Protein AF-A0A2G9V2A4-F1 (afdb_monomer_lite)

Secondary structure (DSSP, 8-state):
-------------PPPPPPPBPPTT-SS--SEEE--EEEHHHHT-TT--S-SEEE--EEES---TT-GGGGSSHHHHHHHHSGGG-TTS-TT-SPP-----

Foldseek 3Di:
DDDDDDDPPPVVPDPDPDFDEDDPPDDQPAWGKHWDKDACVVVVPPVDPDDRIDGPIDIDGHDDVPDPVQVPDPVSVVLVVDPQPPVPPDNPSGDDRDDDD

Structure (mmCIF, N/CA/C/O backbone):
data_AF-A0A2G9V2A4-F1
#
_entry.id   AF-A0A2G9V2A4-F1
#
loop_
_atom_site.group_PDB
_atom_site.id
_atom_site.type_symbol
_atom_site.label_atom_id
_atom_site.label_alt_id
_atom_site.label_comp_id
_atom_site.label_asym_id
_atom_site.label_entity_id
_atom_site.label_seq_id
_atom_site.pdbx_PDB_ins_code
_atom_site.Cartn_x
_atom_site.Cartn_y
_atom_site.Cartn_z
_atom_site.occupancy
_atom_site.B_iso_or_equiv
_atom_site.auth_seq_id
_atom_site.auth_comp_id
_atom_site.auth_asym_id
_atom_site.auth_atom_id
_atom_site.pdbx_PDB_model_num
ATOM 1 N N . MET A 1 1 ? -20.058 -1.088 -50.083 1.00 42.91 1 MET A N 1
ATOM 2 C CA . MET A 1 1 ? -19.713 -2.376 -49.449 1.00 42.91 1 MET A CA 1
ATOM 3 C C . MET A 1 1 ? -18.825 -2.059 -48.263 1.00 42.91 1 MET A C 1
ATOM 5 O O . MET A 1 1 ? -17.735 -1.549 -48.470 1.00 42.91 1 MET A O 1
ATOM 9 N N . PHE A 1 2 ? -19.329 -2.219 -47.043 1.00 57.91 2 PHE A N 1
ATOM 10 C CA . PHE A 1 2 ? -18.566 -1.954 -45.824 1.00 57.91 2 PHE A CA 1
ATOM 11 C C . PHE A 1 2 ? -18.432 -3.261 -45.055 1.00 57.91 2 PHE A C 1
ATOM 13 O O . PHE A 1 2 ? -19.407 -3.980 -44.850 1.00 57.91 2 PHE A O 1
ATOM 20 N N . MET A 1 3 ? -17.194 -3.582 -44.707 1.00 55.34 3 MET A N 1
ATOM 21 C CA . MET A 1 3 ? -16.834 -4.776 -43.963 1.00 55.34 3 MET A CA 1
ATOM 22 C C . MET A 1 3 ? -16.841 -4.404 -42.481 1.00 55.34 3 MET A C 1
ATOM 24 O O . MET A 1 3 ? -16.099 -3.512 -42.073 1.00 55.34 3 MET A O 1
ATOM 28 N N . SER A 1 4 ? -17.700 -5.040 -41.687 1.00 62.31 4 SER A N 1
ATOM 29 C CA . SER A 1 4 ? -17.690 -4.896 -40.232 1.00 62.31 4 SER A CA 1
ATOM 30 C C . SER A 1 4 ? -16.978 -6.092 -39.613 1.00 62.31 4 SER A C 1
ATOM 32 O O . SER A 1 4 ? -17.255 -7.246 -39.938 1.00 62.31 4 SER A O 1
ATOM 34 N N . VAL A 1 5 ? -16.026 -5.806 -38.729 1.00 71.56 5 VAL A N 1
ATOM 35 C CA . VAL A 1 5 ? -15.294 -6.819 -37.967 1.00 71.56 5 VAL A CA 1
ATOM 36 C C . VAL A 1 5 ? -15.716 -6.681 -36.513 1.00 71.56 5 VAL A C 1
ATOM 38 O O . VAL A 1 5 ? -15.608 -5.599 -35.939 1.00 71.56 5 VAL A O 1
ATOM 41 N N . ILE A 1 6 ? -16.204 -7.770 -35.922 1.00 68.31 6 ILE A N 1
ATOM 42 C CA . ILE A 1 6 ? -16.513 -7.837 -34.493 1.00 68.31 6 ILE A CA 1
ATOM 43 C C . ILE A 1 6 ? -15.362 -8.580 -33.825 1.00 68.31 6 ILE A C 1
ATOM 45 O O . ILE A 1 6 ? -15.143 -9.765 -34.071 1.00 68.31 6 ILE A O 1
ATOM 49 N N . LEU A 1 7 ? -14.595 -7.861 -33.009 1.00 67.69 7 LEU A N 1
ATOM 50 C CA . LEU A 1 7 ? -13.520 -8.445 -32.220 1.00 67.69 7 LEU A CA 1
ATOM 51 C C . LEU A 1 7 ? -14.148 -9.181 -31.034 1.00 67.69 7 LEU A C 1
ATOM 53 O O . LEU A 1 7 ? -14.557 -8.557 -30.056 1.00 67.69 7 LEU A O 1
ATOM 57 N N . ALA A 1 8 ? -14.230 -10.508 -31.117 1.00 64.44 8 ALA A N 1
ATOM 58 C CA . ALA A 1 8 ? -14.487 -11.339 -29.949 1.00 64.44 8 ALA A CA 1
ATOM 59 C C . ALA A 1 8 ? -13.243 -11.273 -29.054 1.00 64.44 8 ALA A C 1
ATOM 61 O O . ALA A 1 8 ? -12.279 -12.016 -29.238 1.00 64.44 8 ALA A O 1
ATOM 62 N N . SER A 1 9 ? -13.221 -10.304 -28.138 1.00 64.38 9 SER A N 1
ATOM 63 C CA . SER A 1 9 ? -12.160 -10.200 -27.144 1.00 64.38 9 SER A CA 1
ATOM 64 C C . SER A 1 9 ? -12.382 -11.293 -26.108 1.00 64.38 9 SER A C 1
ATOM 66 O O . SER A 1 9 ? -13.035 -11.090 -25.086 1.00 64.38 9 SER A O 1
ATOM 68 N N . ASP A 1 10 ? -11.845 -12.474 -26.395 1.00 62.12 10 ASP A N 1
ATOM 69 C CA . ASP A 1 10 ? -11.718 -13.573 -25.444 1.00 62.12 10 ASP A CA 1
ATOM 70 C C . ASP A 1 10 ? -10.570 -13.234 -24.478 1.00 62.12 10 ASP A C 1
ATOM 72 O O . ASP A 1 10 ? -9.515 -13.875 -24.423 1.00 62.12 10 ASP A O 1
ATOM 76 N N . ALA A 1 11 ? -10.719 -12.116 -23.763 1.00 64.00 11 ALA A N 1
ATOM 77 C CA . ALA A 1 11 ? -9.806 -11.731 -22.708 1.00 64.00 11 ALA A CA 1
ATOM 78 C C . ALA A 1 11 ? -10.041 -12.702 -21.552 1.00 64.00 11 ALA A C 1
ATOM 80 O O . ALA A 1 11 ? -10.764 -12.409 -20.601 1.00 64.00 11 ALA A O 1
ATOM 81 N N . LYS A 1 12 ? -9.442 -13.892 -21.661 1.00 66.56 12 LYS A N 1
ATOM 82 C CA . LYS A 1 12 ? -9.395 -14.900 -20.610 1.00 66.56 12 LYS A CA 1
ATOM 83 C C . LYS A 1 12 ? -8.807 -14.226 -19.377 1.00 66.56 12 LYS A C 1
ATOM 85 O O . LYS A 1 12 ? -7.589 -14.055 -19.281 1.00 66.56 12 LYS A O 1
ATOM 90 N N . SER A 1 13 ? -9.685 -13.787 -18.474 1.00 64.50 13 SER A N 1
ATOM 91 C CA . SER A 1 13 ? -9.306 -13.144 -17.225 1.00 64.50 13 SER A CA 1
ATOM 92 C C . SER A 1 13 ? -8.476 -14.149 -16.446 1.00 64.50 13 SER A C 1
ATOM 94 O O . SER A 1 13 ? -8.971 -15.136 -15.901 1.00 64.50 13 SER A O 1
ATOM 96 N N . ARG A 1 14 ? -7.160 -13.968 -16.500 1.00 70.62 14 ARG A N 1
ATOM 97 C CA . ARG A 1 14 ? -6.240 -14.782 -15.728 1.00 70.62 14 ARG A CA 1
ATOM 98 C C . ARG A 1 14 ? -6.393 -14.308 -14.296 1.00 70.62 14 ARG A C 1
ATOM 100 O O . ARG A 1 14 ? -6.090 -13.149 -14.024 1.00 70.62 14 ARG A O 1
ATOM 107 N N . GLY A 1 15 ? -6.826 -15.197 -13.403 1.00 67.25 15 GLY A N 1
ATOM 108 C CA . GLY A 1 15 ? -6.839 -14.913 -11.972 1.00 67.25 15 GLY A CA 1
ATOM 109 C C . GLY A 1 15 ? -5.495 -14.315 -11.561 1.00 67.25 15 GLY A C 1
ATOM 110 O O . GLY A 1 15 ? -4.435 -14.870 -11.883 1.00 67.25 15 GLY A O 1
ATOM 111 N N . LYS A 1 16 ? -5.533 -13.137 -10.936 1.00 61.41 16 LYS A N 1
ATOM 112 C CA . LYS A 1 16 ? -4.322 -12.466 -10.478 1.00 61.41 16 LYS A CA 1
ATOM 113 C C . LYS A 1 16 ? -3.701 -13.361 -9.406 1.00 61.41 16 LYS A C 1
ATOM 115 O O . LYS A 1 16 ? -4.335 -13.659 -8.400 1.00 61.41 16 LYS A O 1
ATOM 120 N N . ARG A 1 17 ? -2.492 -13.870 -9.663 1.00 67.12 17 ARG A N 1
ATOM 121 C CA . ARG A 1 17 ? -1.744 -14.633 -8.655 1.00 67.12 17 ARG A CA 1
ATOM 122 C C . ARG A 1 17 ? -1.477 -13.710 -7.467 1.00 67.12 17 ARG A C 1
ATOM 124 O O . ARG A 1 17 ? -1.277 -12.511 -7.677 1.00 67.12 17 ARG A O 1
ATOM 131 N N . SER A 1 18 ? -1.473 -14.263 -6.256 1.00 63.53 18 SER A N 1
ATOM 132 C CA . SER A 1 18 ? -1.059 -13.520 -5.067 1.00 63.53 18 SER A CA 1
ATOM 133 C C . SER A 1 18 ? 0.312 -12.879 -5.320 1.00 63.53 18 SER A C 1
ATOM 135 O O . SER A 1 18 ? 1.182 -13.540 -5.901 1.00 63.53 18 SER A O 1
ATOM 137 N N . PRO A 1 19 ? 0.509 -11.601 -4.955 1.00 67.56 19 PRO A N 1
ATOM 138 C CA . PRO A 1 19 ? 1.805 -10.957 -5.114 1.00 67.56 19 PRO A CA 1
ATOM 139 C C . PRO A 1 19 ? 2.848 -11.708 -4.278 1.00 67.56 19 PRO A C 1
ATOM 141 O O . PRO A 1 19 ? 2.573 -12.107 -3.149 1.00 67.56 19 PRO A O 1
ATOM 144 N N . SER A 1 20 ? 4.033 -11.932 -4.844 1.00 77.88 20 SER A N 1
ATOM 145 C CA . SER A 1 20 ? 5.176 -12.441 -4.087 1.00 77.88 20 SER A CA 1
ATOM 146 C C . SER A 1 20 ? 5.641 -11.354 -3.119 1.00 77.88 20 SER A C 1
ATOM 148 O O . SER A 1 20 ? 5.944 -10.243 -3.557 1.00 77.88 20 SER A O 1
ATOM 150 N N . VAL A 1 21 ? 5.668 -11.672 -1.827 1.00 87.62 21 VAL A N 1
ATOM 151 C CA . VAL A 1 21 ? 6.198 -10.799 -0.775 1.00 87.62 21 VAL A CA 1
ATOM 152 C C . VAL A 1 21 ? 7.688 -11.099 -0.626 1.00 87.62 21 VAL A C 1
ATOM 154 O O . VAL A 1 21 ? 8.057 -12.263 -0.480 1.00 87.62 21 VAL A O 1
ATOM 157 N N . CYS A 1 22 ? 8.525 -10.068 -0.703 1.00 88.75 22 CYS A N 1
ATOM 158 C CA . CYS A 1 22 ? 9.959 -10.172 -0.472 1.00 88.75 22 CYS A CA 1
ATOM 159 C C . CYS A 1 22 ? 10.275 -10.169 1.024 1.00 88.75 22 CYS A C 1
ATOM 161 O O . CYS A 1 22 ? 9.612 -9.498 1.824 1.00 88.75 22 CYS A O 1
ATOM 163 N N . MET A 1 23 ? 11.333 -10.883 1.385 1.00 86.38 23 MET A N 1
ATOM 164 C CA . MET A 1 23 ? 11.928 -10.862 2.710 1.00 86.38 23 MET A CA 1
ATOM 165 C C . MET A 1 23 ? 13.024 -9.786 2.783 1.00 86.38 23 MET A C 1
ATOM 167 O O . MET A 1 23 ? 13.652 -9.457 1.776 1.00 86.38 23 MET A O 1
ATOM 171 N N . PRO A 1 24 ? 13.297 -9.211 3.966 1.00 78.38 24 PRO A N 1
ATOM 172 C CA . PRO A 1 24 ? 14.364 -8.217 4.129 1.00 78.38 24 PRO A CA 1
ATOM 173 C C . PRO A 1 24 ? 15.772 -8.743 3.809 1.00 78.38 24 PRO A C 1
ATOM 175 O O . PRO A 1 24 ? 16.680 -7.952 3.576 1.00 78.38 24 PRO A O 1
ATOM 178 N N . GLU A 1 25 ? 15.950 -10.063 3.840 1.00 82.12 25 GLU A N 1
ATOM 179 C CA . GLU A 1 25 ? 17.198 -10.771 3.538 1.00 82.12 25 GLU A CA 1
ATOM 180 C C . GLU A 1 25 ? 17.409 -11.041 2.042 1.00 82.12 25 GLU A C 1
ATOM 182 O O . GLU A 1 25 ? 18.502 -11.447 1.644 1.00 82.12 25 GLU A O 1
ATOM 187 N N . ASP A 1 26 ? 16.401 -10.773 1.205 1.00 78.25 26 ASP A N 1
ATOM 188 C CA . ASP A 1 26 ? 16.541 -10.878 -0.243 1.00 78.25 26 ASP A CA 1
ATOM 189 C C . ASP A 1 26 ? 17.560 -9.842 -0.735 1.00 78.25 26 ASP A C 1
ATOM 191 O O . ASP A 1 26 ? 17.394 -8.631 -0.562 1.00 78.25 26 ASP A O 1
ATOM 195 N N . GLN A 1 27 ? 18.636 -10.321 -1.359 1.00 67.94 27 GLN A N 1
ATOM 196 C CA . GLN A 1 27 ? 19.695 -9.468 -1.883 1.00 67.94 27 GLN A CA 1
ATOM 197 C C . GLN A 1 27 ? 19.267 -8.887 -3.242 1.00 67.94 27 GLN A C 1
ATOM 199 O O . GLN A 1 27 ? 19.027 -9.629 -4.191 1.00 67.94 27 GLN A O 1
ATOM 204 N N . GLU A 1 28 ? 19.181 -7.555 -3.329 1.00 66.44 28 GLU A N 1
ATOM 205 C CA . GLU A 1 28 ? 18.892 -6.790 -4.560 1.00 66.44 28 GLU A CA 1
ATOM 206 C C . GLU A 1 28 ? 17.551 -7.116 -5.287 1.00 66.44 28 GLU A C 1
ATOM 208 O O . GLU A 1 28 ? 17.538 -7.288 -6.510 1.00 66.44 28 GLU A O 1
ATOM 213 N N . PRO A 1 29 ? 16.376 -7.155 -4.621 1.00 69.81 29 PRO A N 1
ATOM 214 C CA . PRO A 1 29 ? 15.105 -7.454 -5.302 1.00 69.81 29 PRO A CA 1
ATOM 215 C C . PRO A 1 29 ? 14.593 -6.311 -6.206 1.00 69.81 29 PRO A C 1
ATOM 217 O O . PRO A 1 29 ? 13.713 -6.521 -7.046 1.00 69.81 29 PRO A O 1
ATOM 220 N N . GLY A 1 30 ? 15.127 -5.092 -6.060 1.00 81.19 30 GLY A N 1
ATOM 221 C CA . GLY A 1 30 ? 14.546 -3.875 -6.638 1.00 81.19 30 GLY A CA 1
ATOM 222 C C . GLY A 1 30 ? 13.185 -3.542 -6.021 1.00 81.19 30 GLY A C 1
ATOM 223 O O . GLY A 1 30 ? 12.969 -3.774 -4.835 1.00 81.19 30 GLY A O 1
ATOM 224 N N . CYS A 1 31 ? 12.259 -2.983 -6.807 1.00 83.19 31 CYS A N 1
ATOM 225 C CA . CYS A 1 31 ? 10.892 -2.690 -6.358 1.00 83.19 31 CYS A CA 1
ATOM 226 C C . CYS A 1 31 ? 10.096 -3.970 -6.047 1.00 83.19 31 CYS A C 1
ATOM 228 O O . CYS A 1 31 ? 9.738 -4.719 -6.960 1.00 83.19 31 CYS A O 1
ATOM 230 N N . CYS A 1 32 ? 9.767 -4.177 -4.769 1.00 86.94 32 CYS A N 1
ATOM 231 C CA . CYS A 1 32 ? 9.025 -5.339 -4.287 1.00 86.94 32 CYS A CA 1
ATOM 232 C C . CYS A 1 32 ? 8.008 -4.988 -3.186 1.00 86.94 32 CYS A C 1
ATOM 234 O O . CYS A 1 32 ? 7.995 -3.878 -2.652 1.00 86.94 32 CYS A O 1
ATOM 236 N N . LEU A 1 33 ? 7.124 -5.938 -2.871 1.00 88.94 33 LEU A N 1
ATOM 237 C CA . LEU A 1 33 ? 6.160 -5.869 -1.776 1.00 88.94 33 LEU A CA 1
ATOM 238 C C . LEU A 1 33 ? 6.771 -6.478 -0.509 1.00 88.94 33 LEU A C 1
ATOM 240 O O . LEU A 1 33 ? 7.244 -7.606 -0.558 1.00 88.94 33 LEU A O 1
ATOM 244 N N . TYR A 1 34 ? 6.712 -5.772 0.613 1.00 91.19 34 TYR A N 1
ATOM 245 C CA . TYR A 1 34 ? 7.206 -6.223 1.916 1.00 91.19 34 TYR A CA 1
ATOM 246 C C . TYR A 1 34 ? 6.087 -6.230 2.952 1.00 91.19 34 TYR A C 1
ATOM 248 O O . TYR A 1 34 ? 5.101 -5.503 2.809 1.00 91.19 34 TYR A O 1
ATOM 256 N N . ASP A 1 35 ? 6.264 -7.006 4.019 1.00 93.69 35 ASP A N 1
ATOM 257 C CA . ASP A 1 35 ? 5.358 -6.994 5.165 1.00 93.69 35 ASP A CA 1
ATOM 258 C C . ASP A 1 35 ? 5.419 -5.663 5.921 1.00 93.69 35 ASP A C 1
ATOM 260 O O . ASP A 1 35 ? 6.490 -5.144 6.244 1.00 93.69 35 ASP A O 1
ATOM 264 N N . LEU A 1 36 ? 4.241 -5.129 6.242 1.00 93.44 36 LEU A N 1
ATOM 265 C CA . LEU A 1 36 ? 4.077 -3.961 7.101 1.00 93.44 36 LEU A CA 1
ATOM 266 C C . LEU A 1 36 ? 2.916 -4.221 8.057 1.00 93.44 36 LEU A C 1
ATOM 268 O O . LEU A 1 36 ? 1.747 -4.020 7.722 1.00 93.44 36 LEU A O 1
ATOM 27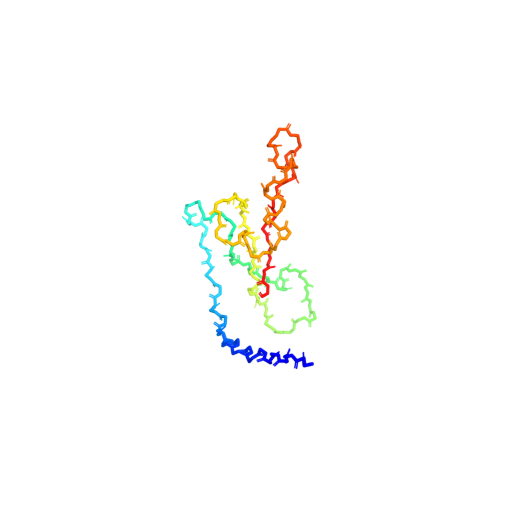2 N N . ILE A 1 37 ? 3.251 -4.670 9.265 1.00 95.81 37 ILE A N 1
ATOM 273 C CA . ILE A 1 37 ? 2.262 -4.926 10.309 1.00 95.81 37 ILE A CA 1
ATOM 274 C C . ILE A 1 37 ? 1.884 -3.614 10.991 1.00 95.81 37 ILE A C 1
ATOM 276 O O . ILE A 1 37 ? 2.681 -3.004 11.701 1.00 95.81 37 ILE A O 1
ATOM 280 N N . VAL A 1 38 ? 0.635 -3.212 10.799 1.00 96.50 38 VAL A N 1
ATOM 281 C CA . VAL A 1 38 ? -0.004 -2.086 11.472 1.00 96.50 38 VAL A CA 1
ATOM 282 C C . VAL A 1 38 ? -0.610 -2.592 12.775 1.00 96.50 38 VAL A C 1
ATOM 284 O O . VAL A 1 38 ? -1.469 -3.472 12.758 1.00 96.50 38 VAL A O 1
ATOM 287 N N . ASP A 1 39 ? -0.164 -2.042 13.902 1.00 97.06 39 ASP A N 1
ATOM 288 C CA . ASP A 1 39 ? -0.716 -2.317 15.230 1.00 97.06 39 ASP A CA 1
ATOM 289 C C . ASP A 1 39 ? -1.552 -1.120 15.697 1.00 97.06 39 ASP A C 1
ATOM 291 O O . ASP A 1 39 ? -1.027 -0.052 16.026 1.00 97.06 39 ASP A O 1
ATOM 295 N N . PHE A 1 40 ? -2.872 -1.294 15.719 1.00 97.06 40 PHE A N 1
ATOM 296 C CA . PHE A 1 40 ? -3.803 -0.212 16.036 1.00 97.06 40 PHE A CA 1
ATOM 297 C C . PHE A 1 40 ? -3.747 0.209 17.508 1.00 97.06 40 PHE A C 1
ATOM 299 O O . PHE A 1 40 ? -4.070 1.357 17.823 1.00 97.06 40 PHE A O 1
ATOM 306 N N . GLN A 1 41 ? -3.285 -0.670 18.404 1.00 94.81 41 GLN A N 1
ATOM 307 C CA . GLN A 1 41 ? -3.087 -0.321 19.809 1.00 94.81 41 GLN A CA 1
ATOM 308 C C . GLN A 1 41 ? -1.868 0.588 19.972 1.00 94.81 41 GLN A C 1
ATOM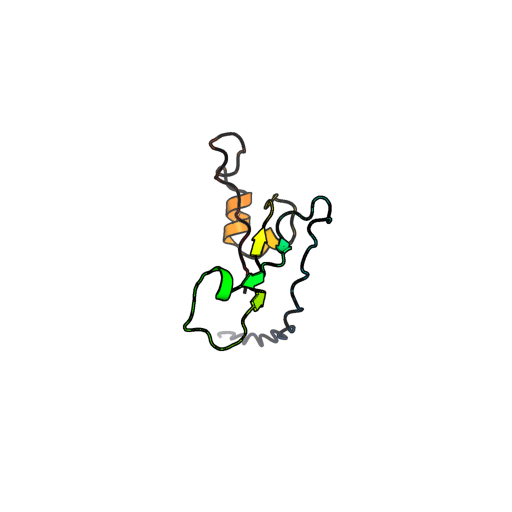 310 O O . GLN A 1 41 ? -1.958 1.594 20.677 1.00 94.81 41 GLN A O 1
ATOM 315 N N . GLN A 1 42 ? -0.768 0.289 19.272 1.00 95.44 42 GLN A N 1
ATOM 316 C CA . GLN A 1 42 ? 0.439 1.129 19.282 1.00 95.44 42 GLN A CA 1
ATOM 317 C C . GLN A 1 42 ? 0.198 2.504 18.648 1.00 95.44 42 GLN A C 1
ATOM 319 O O . GLN A 1 42 ? 0.702 3.508 19.142 1.00 95.44 42 GLN A O 1
ATOM 324 N N . ILE A 1 43 ? -0.616 2.565 17.591 1.00 94.88 43 ILE A N 1
ATOM 325 C CA . ILE A 1 43 ? -1.004 3.824 16.931 1.00 94.88 43 ILE A CA 1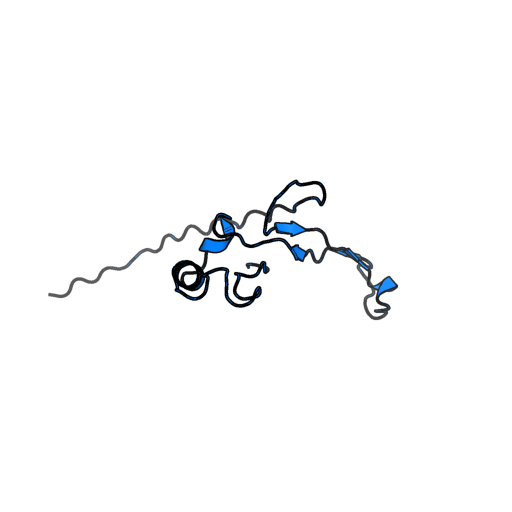
ATOM 326 C C . ILE A 1 43 ? -2.000 4.632 17.791 1.00 94.88 43 ILE A C 1
ATOM 328 O O . ILE A 1 43 ? -2.196 5.827 17.577 1.00 94.88 43 ILE A O 1
ATOM 332 N N . GLY A 1 44 ? -2.622 4.005 18.796 1.00 95.12 44 GLY A N 1
ATOM 333 C CA . GLY A 1 44 ? -3.586 4.649 19.691 1.00 95.12 44 GLY A CA 1
ATOM 334 C C . GLY A 1 44 ? -5.002 4.750 19.114 1.00 95.12 44 GLY A C 1
ATOM 335 O O . GLY A 1 44 ? -5.828 5.514 19.619 1.00 95.12 44 GLY A O 1
ATOM 336 N N . TRP A 1 45 ? -5.316 3.982 18.072 1.00 95.56 45 TRP A N 1
ATOM 337 C CA . TRP A 1 45 ? -6.641 3.945 17.455 1.00 95.56 45 TRP A CA 1
ATOM 338 C C . TRP A 1 45 ? -7.586 3.039 18.244 1.00 95.56 45 TRP A C 1
ATOM 340 O O . TRP A 1 45 ? -7.720 1.848 17.981 1.00 95.56 45 TRP A O 1
ATOM 350 N N . LYS A 1 46 ? -8.284 3.632 19.216 1.00 93.88 46 LYS A N 1
ATOM 351 C CA . LYS A 1 46 ? -9.191 2.911 20.127 1.00 93.88 46 LYS A CA 1
ATOM 352 C C . LYS A 1 46 ? -10.550 2.539 19.523 1.00 93.88 46 LYS A C 1
ATOM 354 O O . LYS A 1 46 ? -11.293 1.789 20.142 1.00 93.88 46 LYS A O 1
ATOM 359 N N . PHE A 1 47 ? -10.894 3.073 18.349 1.00 95.81 47 PHE A N 1
ATOM 360 C CA . PHE A 1 47 ? -12.171 2.781 17.687 1.00 95.81 47 PHE A CA 1
ATOM 361 C C . PHE A 1 47 ? -12.165 1.440 16.934 1.00 95.81 47 PHE A C 1
ATOM 363 O O . PHE A 1 47 ? -13.226 0.954 16.549 1.00 95.81 47 PHE A O 1
ATOM 370 N N . ILE A 1 48 ? -10.992 0.833 16.724 1.00 96.00 48 ILE A N 1
ATOM 371 C CA . ILE A 1 48 ? -10.870 -0.473 16.073 1.00 96.00 48 ILE A CA 1
ATOM 372 C C . ILE A 1 48 ? -10.949 -1.564 17.137 1.00 96.00 48 ILE A C 1
ATOM 374 O O . ILE A 1 48 ? -10.040 -1.732 17.944 1.00 96.00 48 ILE A O 1
ATOM 378 N N . ILE A 1 49 ? -12.058 -2.305 17.122 1.00 95.69 49 ILE A N 1
ATOM 379 C CA . ILE A 1 49 ? -12.341 -3.380 18.084 1.00 95.69 49 ILE A CA 1
ATOM 380 C C . ILE A 1 49 ? -11.581 -4.658 17.702 1.00 95.69 49 ILE A C 1
ATOM 382 O O . ILE A 1 49 ? -11.018 -5.329 18.559 1.00 95.69 49 ILE A O 1
ATOM 386 N N . ALA A 1 50 ? -11.548 -4.992 16.412 1.00 94.50 50 ALA A N 1
ATOM 387 C CA . ALA A 1 50 ? -10.783 -6.102 15.855 1.00 94.50 50 ALA A CA 1
ATOM 388 C C . ALA A 1 50 ? -10.585 -5.896 14.337 1.00 94.50 50 ALA A C 1
ATOM 390 O O . ALA A 1 50 ? -11.447 -5.282 13.704 1.00 94.50 50 ALA A O 1
ATOM 391 N N . PRO A 1 51 ? -9.507 -6.431 13.734 1.00 94.94 51 PRO A N 1
ATOM 392 C CA . PRO A 1 51 ? -8.356 -7.050 14.395 1.00 94.94 51 PRO A CA 1
ATOM 393 C C . PRO A 1 51 ? -7.463 -5.997 15.070 1.00 94.94 51 PRO A C 1
ATOM 395 O O . PRO A 1 51 ? -7.488 -4.829 14.702 1.00 94.94 51 PRO A O 1
ATOM 398 N N . HIS A 1 52 ? -6.642 -6.400 16.044 1.00 93.94 52 HIS A N 1
ATOM 399 C CA . HIS A 1 52 ? -5.675 -5.481 16.670 1.00 93.94 52 HIS A CA 1
ATOM 400 C C . HIS A 1 52 ? -4.450 -5.214 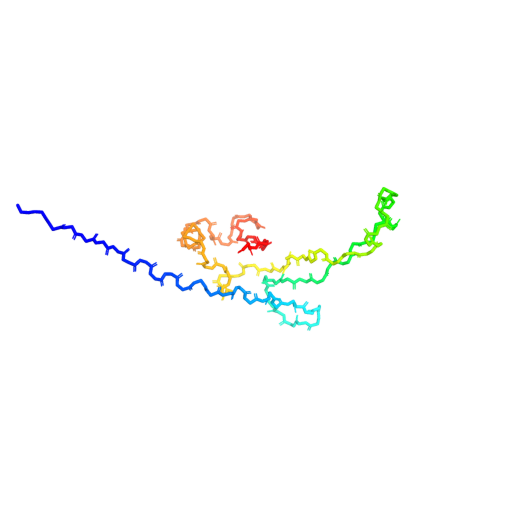15.783 1.00 93.94 52 HIS A C 1
ATOM 402 O O . HIS A 1 52 ? -3.813 -4.169 15.903 1.00 93.94 52 HIS A O 1
ATOM 408 N N . LYS A 1 53 ? -4.121 -6.163 14.897 1.00 96.12 53 LYS A N 1
ATOM 409 C CA . LYS A 1 53 ? -3.001 -6.088 13.958 1.00 96.12 53 LYS A CA 1
ATOM 410 C C . LYS A 1 53 ? -3.467 -6.428 12.549 1.00 96.12 53 LYS A C 1
ATOM 412 O O . LYS A 1 53 ? -4.266 -7.348 12.376 1.00 96.12 53 LYS A O 1
ATOM 417 N N . TYR A 1 54 ? -2.942 -5.721 11.557 1.00 94.88 54 TYR A N 1
ATOM 418 C CA . TYR A 1 54 ? -3.229 -5.952 10.142 1.00 94.88 54 TYR A CA 1
ATOM 419 C C . TYR A 1 54 ? -1.954 -5.806 9.310 1.00 94.88 54 TYR A C 1
ATOM 421 O O . TYR A 1 54 ? -1.208 -4.849 9.496 1.00 94.88 54 TYR A O 1
ATOM 429 N N . ASN A 1 55 ? -1.697 -6.741 8.392 1.00 94.75 55 ASN A N 1
ATOM 430 C CA . ASN A 1 55 ? -0.600 -6.602 7.439 1.00 94.75 55 ASN A CA 1
ATOM 431 C C . ASN A 1 55 ? -1.069 -5.759 6.251 1.00 94.75 55 ASN A C 1
ATOM 433 O O . ASN A 1 55 ? -1.783 -6.253 5.380 1.00 94.75 55 ASN A O 1
ATOM 437 N N . ALA A 1 56 ? -0.693 -4.482 6.245 1.00 93.69 56 ALA A N 1
ATOM 438 C CA . ALA A 1 56 ? -1.029 -3.564 5.163 1.00 93.69 56 ALA A CA 1
ATOM 439 C C . ALA A 1 56 ? -0.158 -3.777 3.923 1.00 93.69 56 ALA A C 1
ATOM 441 O O . ALA A 1 56 ? -0.556 -3.375 2.829 1.00 93.69 56 ALA A O 1
ATOM 442 N N . TYR A 1 57 ? 0.993 -4.431 4.105 1.00 93.38 57 TYR A N 1
ATOM 443 C CA . TYR A 1 57 ? 2.089 -4.500 3.150 1.00 93.38 57 TYR A CA 1
ATOM 444 C C . TYR A 1 57 ? 2.601 -3.115 2.714 1.00 93.38 57 TYR A C 1
ATOM 446 O O . TYR A 1 57 ? 1.965 -2.078 2.909 1.00 93.38 57 TYR A O 1
ATOM 454 N N . MET A 1 58 ? 3.793 -3.072 2.126 1.00 92.12 58 MET A N 1
ATOM 455 C CA . MET A 1 58 ? 4.346 -1.843 1.561 1.00 92.12 58 MET A CA 1
ATOM 456 C C . MET A 1 58 ? 5.245 -2.136 0.366 1.00 92.12 58 MET A C 1
ATOM 458 O O . MET A 1 58 ? 6.092 -3.023 0.414 1.00 92.12 58 MET A O 1
ATOM 462 N N . CYS A 1 59 ? 5.083 -1.360 -0.706 1.00 90.12 59 CYS A N 1
ATOM 463 C CA . CYS A 1 59 ? 6.009 -1.374 -1.831 1.00 90.12 59 CYS A CA 1
ATOM 464 C C . CYS A 1 59 ? 7.271 -0.578 -1.481 1.00 90.12 59 CYS A C 1
ATOM 466 O O . CYS A 1 59 ? 7.176 0.569 -1.043 1.00 90.12 59 CYS A O 1
ATOM 468 N N . ARG A 1 60 ? 8.448 -1.173 -1.680 1.00 87.38 60 ARG A N 1
ATOM 469 C CA . ARG A 1 60 ? 9.743 -0.525 -1.439 1.00 87.38 60 ARG A CA 1
ATOM 470 C C . ARG A 1 60 ? 10.796 -1.050 -2.414 1.00 87.38 60 ARG A C 1
ATOM 472 O O . ARG A 1 60 ? 10.728 -2.196 -2.839 1.00 87.38 60 ARG A O 1
ATOM 479 N N . GLY A 1 61 ? 11.774 -0.206 -2.727 1.00 84.19 61 GLY A N 1
ATOM 480 C CA . GLY A 1 61 ? 12.957 -0.556 -3.511 1.00 84.19 61 GLY A CA 1
ATOM 481 C C . GLY A 1 61 ? 13.084 0.261 -4.790 1.00 84.19 61 GLY A C 1
ATOM 482 O O . GLY A 1 61 ? 12.177 1.010 -5.163 1.00 84.19 61 GLY A O 1
ATOM 483 N N . ASP A 1 62 ? 14.227 0.120 -5.453 1.00 80.25 62 ASP A N 1
ATOM 484 C CA . ASP A 1 62 ? 14.551 0.916 -6.631 1.00 80.25 62 ASP A CA 1
ATOM 485 C C . ASP A 1 62 ? 13.875 0.386 -7.897 1.00 80.25 62 ASP A C 1
ATOM 487 O O . ASP A 1 62 ? 13.827 -0.815 -8.180 1.00 80.25 62 ASP A O 1
ATOM 491 N N . CYS A 1 63 ? 13.367 1.314 -8.704 1.00 78.06 63 CYS A N 1
ATOM 492 C CA . CYS A 1 63 ? 12.817 1.020 -10.022 1.00 78.06 63 CYS A CA 1
ATOM 493 C C . CYS A 1 63 ? 13.886 1.248 -11.089 1.00 78.06 63 CYS A C 1
ATOM 495 O O . CYS A 1 63 ? 13.792 2.178 -11.895 1.00 78.06 63 CYS A O 1
ATOM 497 N N . SER A 1 64 ? 14.912 0.393 -11.103 1.00 71.50 64 SER A N 1
ATOM 498 C CA . SER A 1 64 ? 15.849 0.380 -12.226 1.00 71.50 64 SER A CA 1
ATOM 499 C C . SER A 1 64 ? 15.125 -0.048 -13.511 1.00 71.50 64 SER A C 1
ATOM 501 O O . SER A 1 64 ? 14.143 -0.799 -13.499 1.00 71.50 64 SER A O 1
ATOM 503 N N . VAL A 1 65 ? 15.616 0.421 -14.655 1.00 59.06 65 VAL A N 1
ATOM 504 C CA . VAL A 1 65 ? 15.000 0.201 -15.974 1.00 59.06 65 VAL A CA 1
ATOM 505 C C . VAL A 1 65 ? 14.849 -1.275 -16.380 1.00 59.06 65 VAL A C 1
ATOM 507 O O . VAL A 1 65 ? 14.163 -1.551 -17.370 1.00 59.06 65 VAL A O 1
ATOM 510 N N . ASN A 1 66 ? 15.470 -2.204 -15.649 1.00 56.69 66 ASN A N 1
ATOM 511 C CA . ASN A 1 66 ? 15.514 -3.633 -15.958 1.00 56.69 66 ASN A CA 1
ATOM 512 C C . ASN A 1 66 ? 14.505 -4.478 -15.159 1.00 56.69 66 ASN A C 1
ATOM 514 O O . ASN A 1 66 ? 14.356 -5.662 -15.458 1.00 56.69 66 ASN A O 1
ATOM 518 N N . HIS A 1 67 ? 13.775 -3.908 -14.191 1.00 60.38 67 HIS A N 1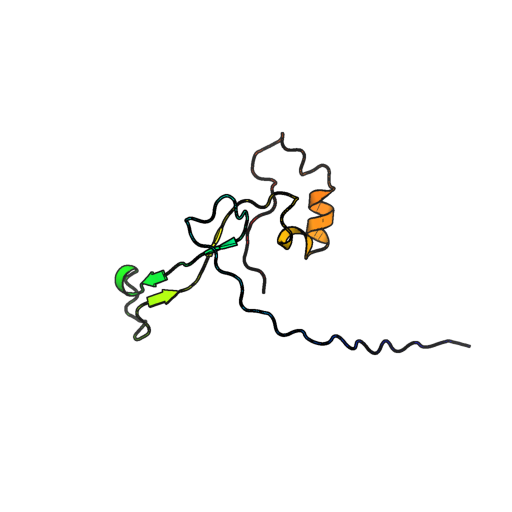
ATOM 519 C CA . HIS A 1 67 ? 12.770 -4.678 -13.448 1.00 60.38 67 HIS A CA 1
ATOM 520 C C . HIS A 1 67 ? 11.505 -4.897 -14.291 1.00 60.38 67 HIS A C 1
ATOM 522 O O . HIS A 1 67 ? 10.942 -3.981 -14.889 1.00 60.38 67 HIS A O 1
ATOM 528 N N . THR A 1 68 ? 11.016 -6.133 -14.325 1.00 57.44 68 THR A N 1
ATOM 529 C CA . THR A 1 68 ? 9.883 -6.584 -15.158 1.00 57.44 68 THR A CA 1
ATOM 530 C C . THR A 1 68 ? 8.569 -5.833 -14.887 1.00 57.44 68 THR A C 1
ATOM 532 O O . THR A 1 68 ? 7.732 -5.701 -15.782 1.00 57.44 68 THR A O 1
ATOM 535 N N . HIS A 1 69 ? 8.397 -5.278 -13.685 1.00 58.59 69 HIS A N 1
ATOM 536 C CA . HIS A 1 69 ? 7.179 -4.589 -13.236 1.00 58.59 69 HIS A CA 1
ATOM 537 C C . HIS A 1 69 ? 7.040 -3.149 -13.753 1.00 58.59 69 HIS A C 1
ATOM 539 O O . HIS A 1 69 ? 5.932 -2.622 -13.841 1.00 58.59 69 HIS A O 1
ATOM 545 N N . VAL A 1 70 ? 8.150 -2.547 -14.177 1.00 56.84 70 VAL A N 1
ATOM 546 C CA . VAL A 1 70 ? 8.266 -1.160 -14.652 1.00 56.84 70 VAL A CA 1
ATOM 547 C C . VAL A 1 70 ? 7.560 -0.949 -16.000 1.00 56.84 70 VAL A C 1
ATOM 549 O O . VAL A 1 70 ? 7.123 0.145 -16.323 1.00 56.84 70 VAL A O 1
ATOM 552 N N . THR A 1 71 ? 7.371 -1.991 -16.807 1.00 55.06 71 THR A N 1
ATOM 553 C CA . THR A 1 71 ? 6.951 -1.832 -18.215 1.00 55.06 71 THR A CA 1
ATOM 554 C C . THR A 1 71 ? 5.446 -1.962 -18.473 1.00 55.06 71 THR A C 1
ATOM 556 O O . THR A 1 71 ? 5.030 -2.002 -19.635 1.00 55.06 71 THR A O 1
ATOM 559 N N . ARG A 1 72 ? 4.615 -2.032 -17.422 1.00 60.50 72 ARG A N 1
ATOM 560 C CA . ARG A 1 72 ? 3.176 -2.324 -17.566 1.00 60.50 72 ARG A CA 1
ATOM 561 C C . ARG A 1 72 ? 2.367 -1.189 -18.196 1.00 60.50 72 ARG A C 1
ATOM 563 O O . ARG A 1 72 ? 1.461 -1.474 -18.973 1.00 60.50 72 ARG A O 1
ATOM 570 N N . SER A 1 73 ? 2.718 0.068 -17.931 1.00 65.69 73 SER A N 1
ATOM 571 C CA . SER A 1 73 ? 1.997 1.230 -18.466 1.00 65.69 73 SER A CA 1
ATOM 572 C C . SER A 1 73 ? 2.742 1.862 -19.643 1.00 65.69 73 SER A C 1
ATOM 574 O O . SER A 1 73 ? 3.961 2.034 -19.610 1.00 65.69 73 SER A O 1
ATOM 576 N N . GLY A 1 74 ? 2.011 2.240 -20.698 1.00 68.62 74 GLY A N 1
ATOM 577 C CA . GLY A 1 74 ? 2.594 2.861 -21.897 1.00 68.62 74 GLY A CA 1
ATOM 578 C C . GLY A 1 74 ? 3.367 4.149 -21.589 1.00 68.62 74 GLY A C 1
ATOM 579 O O . GLY A 1 74 ? 4.469 4.340 -22.099 1.00 68.62 74 GLY A O 1
ATOM 580 N N . HIS A 1 75 ? 2.848 4.974 -20.673 1.00 70.62 75 HIS A N 1
ATOM 581 C CA . HIS A 1 75 ? 3.503 6.212 -20.235 1.00 70.62 75 HIS A CA 1
ATOM 582 C C . HIS A 1 75 ? 4.865 5.960 -19.571 1.00 70.62 75 HIS A C 1
ATOM 584 O O . HIS A 1 75 ? 5.781 6.769 -19.679 1.00 70.62 75 HIS A O 1
ATOM 590 N N . THR A 1 76 ? 5.033 4.800 -18.939 1.00 69.88 76 THR A N 1
ATOM 591 C CA . THR A 1 76 ? 6.289 4.396 -18.315 1.00 69.88 76 THR A CA 1
ATOM 592 C C . THR A 1 76 ? 7.350 4.016 -19.346 1.00 69.88 76 THR A C 1
ATOM 594 O O . THR A 1 76 ? 8.527 4.327 -19.177 1.00 69.88 76 THR A O 1
ATOM 597 N N . LYS A 1 77 ? 6.936 3.403 -20.464 1.00 69.25 77 LYS A N 1
ATOM 598 C CA . LYS A 1 77 ? 7.833 3.116 -21.595 1.00 69.25 77 LYS A CA 1
ATOM 599 C C . LYS A 1 77 ? 8.344 4.406 -22.238 1.00 69.25 77 LYS A C 1
ATOM 601 O O . LYS A 1 77 ? 9.533 4.499 -22.514 1.00 69.25 77 LYS A O 1
ATOM 606 N N . VAL A 1 78 ? 7.466 5.397 -22.412 1.00 70.94 78 VAL A N 1
ATOM 607 C CA . VAL A 1 78 ? 7.829 6.716 -22.961 1.00 70.94 78 VAL A CA 1
ATOM 608 C C . VAL A 1 78 ? 8.736 7.484 -22.001 1.00 70.94 78 VAL A C 1
ATOM 610 O O . VAL A 1 78 ? 9.745 8.032 -22.436 1.00 70.94 78 VAL A O 1
ATOM 613 N N . ALA A 1 79 ? 8.430 7.471 -20.699 1.00 69.44 79 ALA A N 1
ATOM 614 C CA . ALA A 1 79 ? 9.273 8.089 -19.677 1.00 69.44 79 ALA A CA 1
ATOM 615 C C . ALA A 1 79 ? 10.689 7.485 -19.653 1.00 69.44 79 ALA A C 1
ATOM 617 O O . ALA A 1 79 ? 11.655 8.228 -19.534 1.00 69.44 79 ALA A O 1
ATOM 618 N N . LYS A 1 80 ? 10.819 6.164 -19.860 1.00 62.78 80 LYS A N 1
ATOM 619 C CA . LYS A 1 80 ? 12.111 5.461 -19.958 1.00 62.78 80 LYS A CA 1
ATOM 620 C C . LYS A 1 80 ? 12.937 5.853 -21.193 1.00 62.78 80 LYS A C 1
ATOM 622 O O . LYS A 1 80 ? 14.161 5.811 -21.139 1.00 62.78 80 LYS A O 1
ATOM 627 N N . THR A 1 81 ? 12.293 6.169 -22.318 1.00 63.72 81 THR A N 1
ATOM 628 C CA . THR A 1 81 ? 12.973 6.532 -23.580 1.00 63.72 81 THR A CA 1
ATOM 629 C C . THR A 1 81 ? 13.149 8.039 -23.772 1.00 63.72 81 THR A C 1
ATOM 631 O O . THR A 1 81 ? 13.825 8.463 -24.707 1.00 63.72 81 THR A O 1
ATOM 634 N N . GLY A 1 82 ? 12.506 8.854 -22.935 1.00 59.66 82 GLY A N 1
ATOM 635 C CA . GLY A 1 82 ? 12.575 10.308 -22.998 1.00 59.66 82 GLY A CA 1
ATOM 636 C C . GLY A 1 82 ? 13.892 10.864 -22.450 1.00 59.66 82 GLY A C 1
ATOM 637 O O . GLY A 1 82 ? 14.566 10.249 -21.633 1.00 59.66 82 GLY A O 1
ATOM 638 N N . ILE A 1 83 ? 14.231 12.089 -22.858 1.00 54.91 83 ILE A N 1
ATOM 639 C CA . ILE A 1 83 ? 15.440 12.834 -22.442 1.00 54.91 83 ILE A CA 1
ATOM 640 C C . ILE A 1 83 ? 15.458 13.113 -20.916 1.00 54.91 83 ILE A C 1
ATOM 642 O O . ILE A 1 83 ? 16.489 13.473 -20.357 1.00 54.91 83 ILE A O 1
ATOM 646 N N . ILE A 1 84 ? 14.325 12.899 -20.238 1.00 54.69 84 ILE A N 1
ATOM 647 C CA . ILE A 1 84 ? 14.061 13.216 -18.827 1.00 54.69 84 ILE A CA 1
ATOM 648 C C . ILE A 1 84 ? 14.806 12.270 -17.862 1.00 54.69 84 ILE A C 1
ATOM 650 O O . ILE A 1 84 ? 15.118 12.657 -16.746 1.00 54.69 84 ILE A O 1
ATOM 654 N N . THR A 1 85 ? 15.170 11.053 -18.281 1.00 51.91 85 THR A N 1
ATOM 655 C CA . THR A 1 85 ? 15.885 10.084 -17.422 1.00 51.91 85 THR A CA 1
ATOM 656 C C . THR A 1 85 ? 17.405 10.088 -17.604 1.00 51.91 85 THR A C 1
ATOM 658 O O . THR A 1 85 ? 18.070 9.132 -17.199 1.00 51.91 85 THR A O 1
ATOM 661 N N . ARG A 1 86 ? 17.994 11.129 -18.214 1.00 50.56 86 ARG A N 1
ATOM 662 C CA . ARG A 1 86 ? 19.455 11.301 -18.174 1.00 50.56 86 ARG A CA 1
ATOM 663 C C . ARG A 1 86 ? 19.852 11.590 -16.729 1.00 50.56 86 ARG A C 1
ATOM 665 O O . ARG A 1 86 ? 19.520 12.641 -16.196 1.00 50.56 86 ARG A O 1
ATOM 672 N N . GLN A 1 87 ? 20.530 10.619 -16.129 1.00 52.75 87 GLN A N 1
ATOM 673 C CA . GLN A 1 87 ? 20.857 10.450 -14.708 1.00 52.75 87 GLN A CA 1
ATOM 674 C C . GLN A 1 87 ? 21.610 11.619 -14.030 1.00 52.75 87 GLN A C 1
ATOM 676 O O . GLN A 1 87 ? 21.942 11.506 -12.856 1.00 52.75 87 GLN A O 1
ATOM 681 N N . ASP A 1 88 ? 21.818 12.754 -14.703 1.00 51.12 88 ASP A N 1
ATOM 682 C CA . ASP A 1 88 ? 22.742 13.811 -14.275 1.00 51.12 88 ASP A CA 1
ATOM 683 C C . ASP A 1 88 ? 22.074 15.148 -13.909 1.00 51.12 88 ASP A C 1
ATOM 685 O O . ASP A 1 88 ? 22.762 16.113 -13.583 1.00 51.12 88 ASP A O 1
ATOM 689 N N . ALA A 1 89 ? 20.743 15.243 -13.913 1.00 48.25 89 ALA A N 1
ATOM 690 C CA . ALA A 1 89 ? 20.052 16.461 -13.490 1.00 48.25 89 ALA A CA 1
ATOM 691 C C . ALA A 1 89 ? 18.988 16.140 -12.437 1.00 48.25 89 ALA A C 1
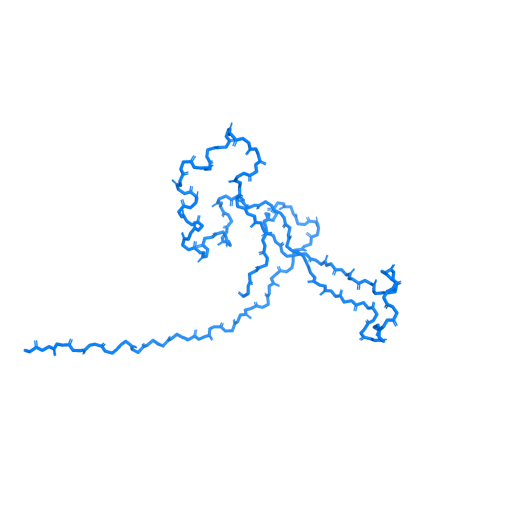ATOM 693 O O . ALA A 1 89 ? 17.836 15.878 -12.762 1.00 48.25 89 ALA A O 1
ATOM 694 N N . THR A 1 90 ? 19.380 16.219 -11.163 1.00 47.97 90 THR A N 1
ATOM 695 C CA . THR A 1 90 ? 18.537 16.107 -9.955 1.00 47.97 90 THR A CA 1
ATOM 696 C C . THR A 1 90 ? 18.018 14.693 -9.667 1.00 47.97 90 THR A C 1
ATOM 698 O O . THR A 1 90 ? 17.147 14.180 -10.360 1.00 47.97 90 THR A O 1
ATOM 701 N N . GLY A 1 91 ? 18.551 14.056 -8.618 1.00 48.44 91 GLY A N 1
ATOM 702 C CA . GLY A 1 91 ? 18.279 12.670 -8.206 1.00 48.44 91 GLY A CA 1
ATOM 703 C C . GLY A 1 91 ? 16.851 12.363 -7.730 1.00 48.44 91 GLY A C 1
ATOM 704 O O . GLY A 1 91 ? 16.689 11.782 -6.668 1.00 48.44 91 GLY A O 1
ATOM 705 N N . ASN A 1 92 ? 15.826 12.756 -8.491 1.00 52.41 92 ASN A N 1
ATOM 706 C CA . ASN A 1 92 ? 14.410 12.518 -8.198 1.00 52.41 92 ASN A CA 1
ATOM 707 C C . ASN A 1 92 ? 13.513 12.370 -9.446 1.00 52.41 92 ASN A C 1
ATOM 709 O O . ASN A 1 92 ? 12.292 12.395 -9.325 1.00 52.41 92 ASN A O 1
ATOM 713 N N . GLN A 1 93 ? 14.075 12.189 -10.647 1.00 52.44 93 GLN A N 1
ATOM 714 C CA . GLN A 1 93 ? 13.294 11.940 -11.877 1.00 52.44 93 GLN A CA 1
ATOM 715 C C . GLN A 1 93 ? 13.310 10.461 -12.305 1.00 52.44 93 GLN A C 1
ATOM 717 O O . GLN A 1 93 ? 13.210 10.129 -13.485 1.00 52.44 93 GLN A O 1
ATOM 722 N N . GLY A 1 94 ? 13.462 9.560 -11.333 1.00 62.34 94 GLY A N 1
ATOM 723 C CA . GLY A 1 94 ? 13.321 8.120 -11.524 1.00 62.34 94 GLY A CA 1
ATOM 724 C C . GLY A 1 94 ? 11.866 7.675 -11.400 1.00 62.34 94 GLY A C 1
ATOM 725 O O . GLY A 1 94 ? 11.029 8.341 -10.795 1.00 62.34 94 GLY A O 1
ATOM 726 N N . MET A 1 95 ? 11.549 6.519 -11.971 1.00 74.12 95 MET A N 1
ATOM 727 C CA . MET A 1 95 ? 10.269 5.871 -11.719 1.00 74.12 95 MET A CA 1
ATOM 728 C C . MET A 1 95 ? 10.127 5.485 -10.240 1.00 74.12 95 MET A C 1
ATOM 730 O O . MET A 1 95 ? 11.102 5.069 -9.623 1.00 74.12 95 MET A O 1
ATOM 734 N N . CYS A 1 96 ? 8.918 5.582 -9.682 1.00 79.44 96 CYS A N 1
ATOM 735 C CA . CYS A 1 96 ? 8.660 5.261 -8.277 1.00 79.44 96 CYS A CA 1
ATOM 736 C C . CYS A 1 96 ? 8.047 3.861 -8.110 1.00 79.44 96 CYS A C 1
ATOM 738 O O . CYS A 1 96 ? 7.215 3.437 -8.916 1.00 79.44 96 CYS A O 1
ATOM 740 N N . CYS A 1 97 ? 8.434 3.168 -7.037 1.00 83.81 97 CYS A N 1
ATOM 741 C CA . CYS A 1 97 ? 7.853 1.892 -6.639 1.00 83.81 97 CYS A CA 1
ATOM 742 C C . CYS A 1 97 ? 6.523 2.136 -5.916 1.00 83.81 97 CYS A C 1
ATOM 744 O O . CYS A 1 97 ? 6.511 2.688 -4.818 1.00 83.81 97 CYS A O 1
ATOM 746 N N . HIS A 1 98 ? 5.401 1.733 -6.518 1.00 85.69 98 HIS A N 1
ATOM 747 C CA . HIS A 1 98 ? 4.069 1.935 -5.945 1.00 85.69 98 HIS A CA 1
ATOM 748 C C . HIS A 1 98 ? 3.161 0.706 -6.141 1.00 85.69 98 HIS A C 1
ATOM 750 O O . HIS A 1 98 ? 3.409 -0.103 -7.040 1.00 85.69 98 HIS A O 1
ATOM 756 N N . PRO A 1 99 ? 2.086 0.561 -5.340 1.00 85.56 99 PRO A N 1
ATOM 757 C CA . PRO A 1 99 ? 1.138 -0.541 -5.484 1.00 85.56 99 PRO A CA 1
ATOM 758 C C . PRO A 1 99 ? 0.453 -0.532 -6.856 1.00 85.56 99 PRO A C 1
ATOM 760 O O . PRO A 1 99 ? 0.027 0.520 -7.334 1.00 85.56 99 PRO A O 1
ATOM 763 N N . ALA A 1 100 ? 0.326 -1.709 -7.473 1.00 74.94 100 ALA A N 1
ATOM 764 C CA . ALA A 1 100 ? -0.397 -1.904 -8.727 1.00 74.94 100 ALA A CA 1
ATOM 765 C C . ALA A 1 100 ? -1.569 -2.876 -8.518 1.00 74.94 100 ALA A C 1
ATOM 767 O O . ALA A 1 100 ? -1.362 -4.037 -8.136 1.00 74.94 100 ALA A O 1
ATOM 768 N N . GLU A 1 101 ? -2.783 -2.387 -8.782 1.00 61.66 101 GLU A N 1
ATOM 769 C CA . GLU A 1 101 ? -4.044 -3.142 -8.694 1.00 61.66 101 GLU A CA 1
ATOM 770 C C . GLU A 1 101 ? -4.140 -4.315 -9.669 1.00 61.66 101 GLU A C 1
ATOM 772 O O . GLU A 1 101 ? -3.340 -4.433 -10.634 1.00 61.66 101 GLU A O 1
#

Sequence (101 aa):
MFMSVILASDAKSRGKRSPSVCMPEDQEPGCCLYDLIVDFQQIGWKFIIAPHKYNAYMCRGDCSVNHTHVTRSGHTKVAKTGIITRQDATGNQGMCCHPAE

Radius of gyration: 20.48 Å; chains: 1; bounding box: 42×31×70 Å

Organism: Teladorsagia circumcincta (NCBI:txid45464)

pLDDT: mean 74.29, std 15.6, range [42.91, 97.06]

InterPro domains:
  IPR001839 Transforming growth factor-beta, C-terminal [PF00019] (31-100)
  IPR001839 Transforming growth factor-beta, C-terminal [PS51362] (14-101)
  IPR001839 Transforming growth factor-beta, C-terminal [SM00204] (31-101)
  IPR015615 Transforming growth factor-beta-like [PTHR11848] (12-100)
  IPR017948 Transforming growth factor beta, conserved site [PS00250] (48-63)
  IPR029034 Cystine-knot cytokine [G3DSA:2.10.90.10] (18-101)
  IPR029034 Cystine-knot cytokine [SSF57501] (23-100)